Protein AF-N1TUX8-F1 (afdb_monomer)

Nearest PDB structures (foldseek):
  4pu8-assembly1_B  TM=9.467E-01  e=7.559E-02  Shewanella oneidensis MR-1
  1y9q-assembly1_A-2  TM=9.611E-01  e=1.265E-01  Vibrio cholerae
  4pu7-assembly1_B  TM=9.485E-01  e=1.438E-01  Shewanella oneidensis MR-1
  1zz7-assembly1_B-2  TM=9.644E-01  e=3.539E-01  Streptomyces wedmorensis
  3f51-assembly1_A  TM=9.205E-01  e=3.319E-01  Corynebacterium glutamicum

Secondary structure (DSSP,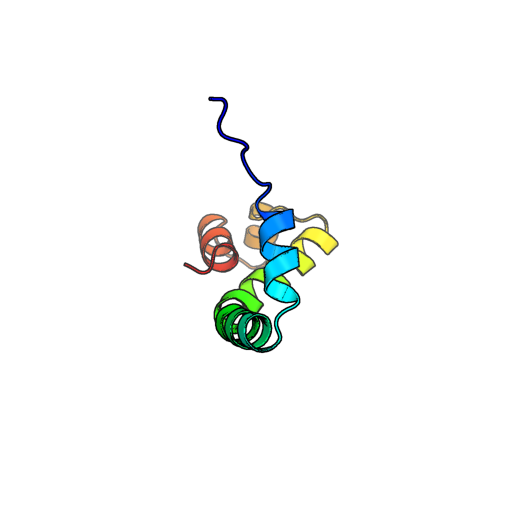 8-state):
----PPPHHHHHHHHTTSHHHHHHHHHHHGGGHHHHHHHHHHHHTT--HHHHHHHHTS-HHHHHHHHHT-

Mean predicted aligned error: 6.93 Å

Foldseek 3Di:
DDPDDDDPVVVVVVQCVDPVSVVVVVVVCVLQPQLVVLVVVCVVVVHDLCRVCVVVVHHSVVNVCSNVSD

Organism: NCBI:txid1049986

Structure (mmCIF, N/CA/C/O backbone):
data_AF-N1TUX8-F1
#
_entry.id   AF-N1TUX8-F1
#
loop_
_atom_site.group_PDB
_atom_site.id
_atom_site.type_symbol
_atom_site.label_atom_id
_atom_site.label_alt_id
_atom_site.label_comp_id
_atom_site.label_asym_id
_atom_site.label_entity_id
_atom_site.label_seq_id
_atom_site.pdbx_PDB_ins_code
_atom_site.Cartn_x
_atom_site.Cartn_y
_atom_site.Cartn_z
_atom_site.occupancy
_atom_site.B_iso_or_equiv
_atom_site.auth_seq_id
_atom_site.auth_comp_id
_atom_site.auth_asym_id
_atom_site.auth_atom_id
_atom_site.pdbx_PDB_model_num
ATOM 1 N N . MET A 1 1 ? 30.214 20.236 -2.068 1.00 47.41 1 MET A N 1
ATOM 2 C CA . MET A 1 1 ? 29.493 19.720 -3.255 1.00 47.41 1 MET A CA 1
ATOM 3 C C . MET A 1 1 ? 28.104 19.280 -2.794 1.00 47.41 1 MET A C 1
ATOM 5 O O . MET A 1 1 ? 28.030 18.392 -1.959 1.00 47.41 1 MET A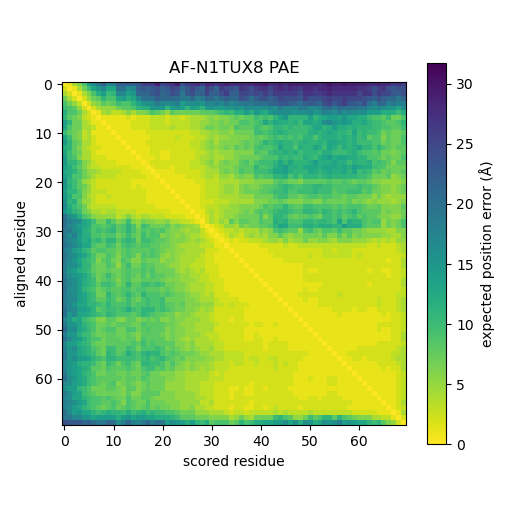 O 1
ATOM 9 N N . LYS A 1 2 ? 27.013 19.953 -3.199 1.00 50.69 2 LYS A N 1
ATOM 10 C CA . LYS A 1 2 ? 25.650 19.544 -2.798 1.00 50.69 2 LYS A CA 1
ATOM 11 C C . LYS A 1 2 ? 25.287 18.264 -3.559 1.00 50.69 2 LYS A C 1
ATOM 13 O O . LYS A 1 2 ? 25.302 18.275 -4.789 1.00 50.69 2 LYS A O 1
ATOM 18 N N . LEU A 1 3 ? 24.999 17.175 -2.849 1.00 58.84 3 LEU A N 1
ATOM 19 C CA . LEU A 1 3 ? 24.475 15.947 -3.451 1.00 58.84 3 LEU A CA 1
ATOM 20 C C . LEU A 1 3 ? 23.150 16.284 -4.151 1.00 58.84 3 LEU A C 1
ATOM 22 O O . LEU A 1 3 ? 22.201 16.723 -3.508 1.00 58.84 3 LEU A O 1
ATOM 26 N N . LYS A 1 4 ? 23.095 16.128 -5.479 1.00 65.00 4 LYS A N 1
ATOM 27 C CA . LYS A 1 4 ? 21.838 16.211 -6.230 1.00 65.00 4 LYS A CA 1
ATOM 28 C C . LYS A 1 4 ? 21.052 14.935 -5.943 1.00 65.00 4 LYS A C 1
ATOM 30 O O . LYS A 1 4 ? 21.359 13.890 -6.513 1.00 65.00 4 LYS A O 1
ATOM 35 N N . THR A 1 5 ? 20.067 15.007 -5.056 1.00 72.12 5 THR A N 1
ATOM 36 C CA . THR A 1 5 ? 19.104 13.923 -4.871 1.00 72.12 5 THR A CA 1
ATOM 37 C C . THR A 1 5 ? 18.299 13.783 -6.162 1.00 72.12 5 THR A C 1
ATOM 39 O O . THR A 1 5 ? 17.675 14.733 -6.635 1.00 72.12 5 THR A O 1
ATOM 42 N N . LYS A 1 6 ? 18.385 12.616 -6.804 1.00 73.81 6 LYS A N 1
ATOM 43 C CA . LYS A 1 6 ? 17.490 12.283 -7.913 1.00 73.81 6 LYS A CA 1
ATOM 44 C C . LYS A 1 6 ? 16.164 11.835 -7.315 1.00 73.81 6 LYS A C 1
ATOM 46 O O . LYS A 1 6 ? 16.159 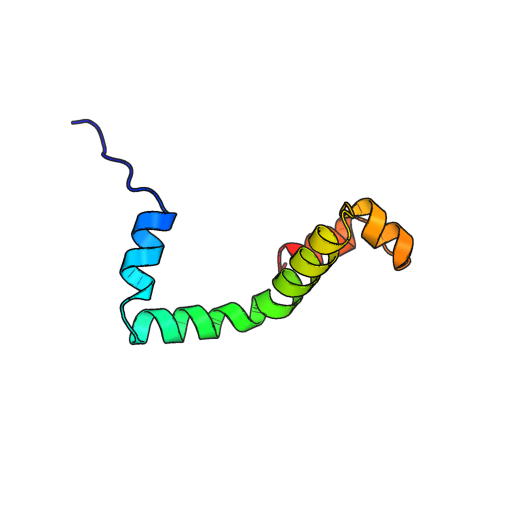11.029 -6.389 1.00 73.81 6 LYS A O 1
ATOM 51 N N . ASP A 1 7 ? 15.069 12.358 -7.850 1.00 89.00 7 ASP A N 1
ATOM 52 C CA . ASP A 1 7 ? 13.731 11.887 -7.513 1.00 89.00 7 ASP A CA 1
ATOM 53 C C . ASP A 1 7 ? 13.592 10.398 -7.875 1.00 89.00 7 ASP A C 1
ATOM 55 O O . ASP A 1 7 ? 13.965 9.978 -8.977 1.00 89.00 7 ASP A O 1
ATOM 59 N N . PHE A 1 8 ? 13.081 9.599 -6.934 1.00 86.31 8 PHE A N 1
ATOM 60 C CA . PHE A 1 8 ? 12.946 8.152 -7.103 1.00 86.31 8 PHE A CA 1
ATOM 61 C C . PHE A 1 8 ? 12.035 7.814 -8.285 1.00 86.31 8 PHE A C 1
ATOM 63 O O . PHE A 1 8 ? 12.388 6.964 -9.102 1.00 86.31 8 PHE A O 1
ATOM 70 N N . ASN A 1 9 ? 10.910 8.522 -8.430 1.00 86.88 9 ASN A N 1
ATOM 71 C CA . ASN A 1 9 ? 9.966 8.265 -9.517 1.00 86.88 9 ASN A CA 1
ATOM 72 C C . ASN A 1 9 ? 10.595 8.585 -10.875 1.00 86.88 9 ASN A C 1
ATOM 74 O O . ASN A 1 9 ? 10.442 7.822 -11.827 1.00 86.88 9 ASN A O 1
ATOM 78 N N . SER A 1 10 ? 11.361 9.674 -10.972 1.00 88.88 10 SER A N 1
ATOM 79 C CA . SER A 1 10 ? 12.104 10.013 -12.185 1.00 88.88 10 SER A CA 1
ATOM 80 C C . SER A 1 10 ? 13.139 8.950 -12.558 1.00 88.88 10 SER A C 1
ATOM 82 O O . SER A 1 10 ? 13.331 8.699 -13.750 1.00 88.88 10 SER A O 1
ATOM 84 N N . LEU A 1 11 ? 13.818 8.347 -11.578 1.00 90.81 11 LEU A N 1
ATOM 85 C CA . LEU A 1 11 ? 14.778 7.272 -11.822 1.00 90.81 11 LEU A CA 1
ATOM 86 C C . LEU A 1 11 ? 14.059 5.996 -12.270 1.00 90.81 11 LEU A C 1
ATOM 88 O O . LEU A 1 11 ? 14.413 5.430 -13.302 1.00 90.81 11 LEU A O 1
ATOM 92 N N . LEU A 1 12 ? 13.015 5.598 -11.542 1.00 90.56 12 LEU A N 1
ATOM 93 C CA . LEU A 1 12 ? 12.215 4.416 -11.846 1.00 90.56 12 LEU A CA 1
ATOM 94 C C . LEU A 1 12 ? 11.607 4.499 -13.251 1.00 90.56 12 LEU A C 1
ATOM 96 O O . LEU A 1 12 ? 11.766 3.578 -14.044 1.00 90.56 12 LEU A O 1
ATOM 100 N N . ASN A 1 13 ? 11.011 5.637 -13.616 1.00 91.38 13 ASN A N 1
ATOM 101 C CA . ASN A 1 13 ? 10.445 5.857 -14.950 1.00 91.38 13 ASN A CA 1
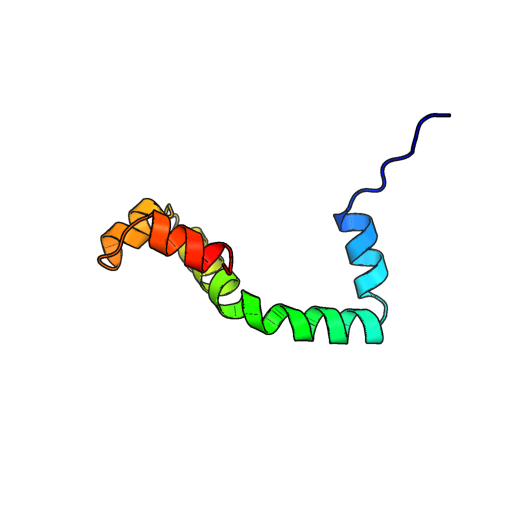ATOM 102 C C . ASN A 1 13 ? 11.487 5.773 -16.073 1.00 91.38 13 ASN A C 1
ATOM 104 O O . ASN A 1 13 ? 11.143 5.444 -17.207 1.00 91.38 13 ASN A O 1
ATOM 108 N N . LYS A 1 14 ? 12.755 6.099 -15.793 1.00 92.81 14 LYS A N 1
ATOM 109 C CA . LYS A 1 14 ? 13.840 5.946 -16.769 1.00 92.81 14 LYS A CA 1
ATOM 110 C C . LYS A 1 14 ? 14.209 4.475 -16.954 1.00 92.81 14 LYS A C 1
ATOM 112 O O . LYS A 1 14 ? 14.427 4.058 -18.087 1.00 92.81 14 LYS A O 1
ATOM 117 N N . GLU A 1 15 ? 14.274 3.714 -15.868 1.00 92.75 15 GLU A N 1
ATOM 118 C CA . GLU A 1 15 ? 14.623 2.291 -15.899 1.00 92.75 15 GLU A CA 1
ATOM 119 C C . GLU A 1 15 ? 13.497 1.436 -16.501 1.00 92.75 15 GLU A C 1
ATOM 121 O O . GLU A 1 15 ? 13.775 0.579 -17.334 1.00 92.75 15 GLU A O 1
ATOM 126 N N . LEU A 1 16 ? 12.227 1.758 -16.223 1.00 92.50 16 LEU A N 1
ATOM 127 C CA . LEU A 1 16 ? 11.047 1.091 -16.803 1.00 92.50 16 LEU A CA 1
ATOM 128 C C . LEU A 1 16 ? 10.930 1.209 -18.336 1.00 92.50 16 LEU A C 1
ATOM 130 O O . LEU A 1 16 ? 10.111 0.518 -18.938 1.00 92.50 16 LEU A O 1
ATOM 134 N N . LYS A 1 17 ? 11.729 2.069 -18.985 1.00 94.56 17 LYS A N 1
ATOM 135 C CA . LYS A 1 17 ? 11.825 2.130 -20.455 1.00 94.56 17 LYS A CA 1
ATOM 136 C C . LYS A 1 17 ? 12.658 0.994 -21.051 1.00 94.56 17 LYS A C 1
ATOM 138 O O . LYS A 1 17 ? 12.569 0.767 -22.252 1.00 94.56 17 LYS A O 1
ATOM 143 N N . LYS A 1 18 ? 13.494 0.326 -20.253 1.00 96.38 18 LYS A N 1
ATOM 144 C CA . LYS A 1 18 ? 14.281 -0.831 -20.692 1.00 96.38 18 LYS A CA 1
ATOM 145 C C . LYS A 1 18 ? 13.400 -2.073 -20.579 1.00 96.38 18 LYS A C 1
ATOM 147 O O . LYS A 1 18 ? 12.914 -2.364 -19.487 1.00 96.38 18 LYS A O 1
ATOM 152 N N . GLU A 1 19 ? 13.194 -2.790 -21.681 1.00 92.94 19 GLU A N 1
ATOM 153 C CA . GLU A 1 19 ? 12.274 -3.938 -21.717 1.00 92.94 19 GLU A CA 1
ATOM 154 C C . GLU A 1 19 ? 12.661 -5.035 -20.721 1.00 92.94 19 GLU A C 1
ATOM 156 O O . GLU A 1 19 ? 11.801 -5.488 -19.969 1.00 92.94 19 GLU A O 1
ATOM 161 N N . ASP A 1 20 ? 13.948 -5.384 -20.634 1.00 93.31 20 ASP A N 1
ATOM 162 C CA . ASP A 1 20 ? 14.434 -6.398 -19.689 1.00 93.31 20 ASP A CA 1
ATOM 163 C C . ASP A 1 20 ? 14.179 -5.996 -18.232 1.00 93.31 20 ASP A C 1
ATOM 165 O O . ASP A 1 20 ? 13.690 -6.791 -17.432 1.00 93.31 20 ASP A O 1
ATOM 169 N N . PHE A 1 21 ? 14.438 -4.729 -17.891 1.00 93.44 21 PHE A N 1
ATOM 170 C CA . PHE A 1 21 ? 14.173 -4.215 -16.547 1.00 93.44 21 PHE A CA 1
ATOM 171 C C . PHE A 1 21 ? 12.680 -4.251 -16.230 1.00 93.44 21 PHE A C 1
ATOM 173 O O . PHE A 1 21 ? 12.285 -4.684 -15.152 1.00 93.44 21 PHE A O 1
ATOM 180 N N . LYS A 1 22 ? 11.843 -3.801 -17.172 1.00 91.88 22 LYS A N 1
ATOM 181 C CA . LYS A 1 22 ? 10.392 -3.796 -17.003 1.00 91.88 22 LYS A CA 1
ATOM 182 C C . LYS A 1 22 ? 9.854 -5.211 -16.809 1.00 91.88 22 LYS A C 1
ATOM 184 O O . LYS A 1 22 ? 9.028 -5.412 -15.931 1.00 91.88 22 LYS A O 1
ATOM 189 N N . LYS A 1 23 ? 10.333 -6.183 -17.586 1.00 91.38 23 LYS A N 1
ATOM 190 C CA . LYS A 1 23 ? 9.903 -7.580 -17.488 1.00 91.38 23 LYS A CA 1
ATOM 191 C C . LYS A 1 23 ? 10.178 -8.166 -16.103 1.00 91.38 23 LYS A C 1
ATOM 193 O O . LYS A 1 23 ? 9.269 -8.731 -15.504 1.00 91.38 23 LYS A O 1
ATOM 198 N N . GLU A 1 24 ? 11.390 -7.995 -15.581 1.00 89.81 24 GLU A N 1
ATOM 199 C CA . GLU A 1 24 ? 11.746 -8.483 -14.241 1.00 89.81 24 GLU A CA 1
ATOM 200 C C . GLU A 1 24 ? 11.012 -7.705 -13.137 1.00 89.81 24 GLU A C 1
ATOM 202 O O . GLU A 1 24 ? 10.534 -8.284 -12.162 1.00 89.81 24 GLU A O 1
ATOM 207 N N . TYR A 1 25 ? 10.837 -6.392 -13.315 1.00 87.88 25 TYR A N 1
ATOM 208 C CA . TYR A 1 25 ? 10.051 -5.558 -12.405 1.00 87.88 25 TYR A CA 1
ATOM 209 C C . TYR A 1 25 ? 8.577 -5.992 -12.341 1.00 87.88 25 TYR A C 1
ATOM 211 O O . TYR A 1 25 ? 8.001 -6.103 -11.256 1.00 87.88 25 TYR A O 1
ATOM 219 N N . ASP A 1 26 ? 7.968 -6.271 -13.493 1.00 85.12 26 ASP A N 1
ATOM 220 C CA . ASP A 1 26 ? 6.591 -6.748 -13.595 1.00 85.12 26 ASP A CA 1
ATOM 221 C C . ASP A 1 26 ? 6.465 -8.181 -13.048 1.00 85.12 26 ASP A C 1
ATOM 223 O O . ASP A 1 26 ? 5.484 -8.483 -12.367 1.00 85.12 26 ASP A O 1
ATOM 227 N N . ALA A 1 27 ? 7.470 -9.044 -13.244 1.00 85.81 27 ALA A N 1
ATOM 228 C CA . ALA A 1 27 ? 7.502 -10.394 -12.674 1.00 85.81 27 ALA A CA 1
ATOM 229 C C . ALA A 1 27 ? 7.499 -10.379 -11.133 1.00 85.81 27 ALA A C 1
ATOM 231 O O . ALA A 1 27 ? 6.726 -11.114 -10.515 1.00 85.81 27 ALA A O 1
ATOM 232 N N . LEU A 1 28 ? 8.277 -9.480 -10.518 1.00 82.00 28 LEU A N 1
ATOM 233 C CA . LEU A 1 28 ? 8.273 -9.240 -9.067 1.00 82.00 28 LEU A CA 1
ATOM 234 C C . LEU A 1 28 ? 6.946 -8.640 -8.571 1.00 82.00 28 LEU A C 1
ATOM 236 O O . LEU A 1 28 ? 6.584 -8.759 -7.403 1.00 82.00 28 LEU A O 1
ATOM 240 N N . SER A 1 29 ? 6.187 -7.987 -9.453 1.00 75.56 29 SER A N 1
ATOM 241 C CA . SER A 1 29 ? 4.936 -7.322 -9.086 1.00 75.56 29 SER A CA 1
ATOM 242 C C . SER A 1 29 ? 3.785 -8.288 -8.772 1.00 75.56 29 SER A C 1
ATOM 244 O O . SER A 1 29 ? 2.815 -7.880 -8.121 1.00 75.56 29 SER A O 1
ATOM 246 N N . ASN A 1 30 ? 3.899 -9.555 -9.190 1.00 72.38 30 ASN A N 1
ATOM 247 C CA . ASN A 1 30 ? 2.900 -10.598 -8.948 1.00 72.38 30 ASN A CA 1
ATOM 248 C C . ASN A 1 30 ? 2.605 -10.771 -7.452 1.00 72.38 30 ASN A C 1
ATOM 250 O O . ASN A 1 30 ? 1.438 -10.810 -7.062 1.00 72.38 30 ASN A O 1
ATOM 254 N N . GLU A 1 31 ? 3.640 -10.754 -6.609 1.00 72.88 31 GLU A N 1
ATOM 255 C CA . GLU A 1 31 ? 3.524 -10.902 -5.149 1.00 72.88 31 GLU A CA 1
ATOM 256 C C . GLU A 1 31 ? 2.688 -9.780 -4.509 1.00 72.88 31 GLU A C 1
ATOM 258 O O . GLU A 1 31 ? 1.969 -9.993 -3.535 1.00 72.88 31 GLU A O 1
ATOM 263 N N . PHE A 1 32 ? 2.684 -8.594 -5.121 1.00 80.94 32 PHE A N 1
ATOM 264 C CA . PHE A 1 32 ? 1.946 -7.422 -4.642 1.00 80.94 32 PHE A CA 1
ATOM 265 C C . PHE A 1 32 ? 0.637 -7.172 -5.394 1.00 80.94 32 PHE A C 1
ATOM 267 O O . PHE A 1 32 ? -0.051 -6.186 -5.117 1.00 80.94 32 PHE A O 1
ATOM 274 N N . THR A 1 33 ? 0.271 -8.021 -6.357 1.00 84.75 33 THR A N 1
ATOM 275 C CA . THR A 1 33 ? -0.915 -7.794 -7.199 1.00 84.75 33 THR A CA 1
ATOM 276 C C . THR A 1 33 ? -2.195 -7.785 -6.365 1.00 84.75 33 THR A C 1
ATOM 278 O O . THR A 1 33 ? -3.019 -6.879 -6.510 1.00 84.75 33 THR A O 1
ATOM 281 N N . LEU A 1 34 ? -2.324 -8.719 -5.417 1.00 86.00 34 LEU A N 1
ATOM 282 C CA . LEU A 1 34 ? -3.469 -8.771 -4.508 1.00 86.00 34 LEU A CA 1
ATOM 283 C C . LEU A 1 34 ? -3.546 -7.520 -3.618 1.00 86.00 34 LEU A C 1
ATOM 285 O O . LEU A 1 34 ? -4.596 -6.881 -3.537 1.00 86.00 34 LEU A O 1
ATOM 289 N N . ALA A 1 35 ? -2.424 -7.134 -3.006 1.00 91.69 35 ALA A N 1
ATOM 290 C CA . ALA A 1 35 ? -2.330 -5.947 -2.159 1.00 91.69 35 ALA A CA 1
ATOM 291 C C . ALA A 1 35 ? -2.734 -4.672 -2.921 1.00 91.69 35 ALA A C 1
ATOM 293 O O . ALA A 1 35 ? -3.549 -3.879 -2.442 1.00 91.69 35 ALA A O 1
ATOM 294 N N . LYS A 1 36 ? -2.229 -4.502 -4.152 1.00 90.81 36 LYS A N 1
ATOM 295 C CA . LYS A 1 36 ? -2.545 -3.360 -5.024 1.00 90.81 36 LYS A CA 1
ATOM 296 C C . LYS A 1 36 ? -4.033 -3.279 -5.352 1.00 90.81 36 LYS A C 1
ATOM 298 O O . LYS A 1 36 ? -4.612 -2.195 -5.249 1.00 90.81 36 LYS A O 1
ATOM 303 N N . GLU A 1 37 ? -4.661 -4.391 -5.730 1.00 92.25 37 GLU A N 1
ATOM 304 C CA . GLU A 1 37 ? -6.088 -4.400 -6.068 1.00 92.25 37 GLU A CA 1
ATOM 305 C C . GLU A 1 37 ? -6.973 -4.139 -4.841 1.00 92.25 37 GLU A C 1
ATOM 307 O O . GLU A 1 37 ? -7.924 -3.358 -4.932 1.00 92.25 37 GLU A O 1
ATOM 312 N N . ILE A 1 38 ? -6.621 -4.673 -3.666 1.00 93.69 38 ILE A N 1
ATOM 313 C CA . ILE A 1 38 ? -7.331 -4.372 -2.413 1.00 93.69 38 ILE A CA 1
ATOM 314 C C . ILE A 1 38 ? -7.249 -2.875 -2.091 1.00 93.69 38 ILE A C 1
ATOM 316 O O . ILE A 1 38 ? -8.290 -2.235 -1.911 1.00 93.69 38 ILE A O 1
ATOM 320 N N . ILE A 1 39 ? -6.045 -2.286 -2.104 1.00 95.31 39 ILE A N 1
ATOM 321 C CA . ILE A 1 39 ? -5.843 -0.848 -1.850 1.00 95.31 39 ILE A CA 1
ATOM 322 C C . ILE A 1 39 ? -6.658 -0.007 -2.837 1.00 95.31 39 ILE A C 1
ATOM 324 O O . ILE A 1 39 ? -7.324 0.959 -2.449 1.00 95.31 39 ILE A O 1
ATOM 328 N N . LYS A 1 40 ? -6.609 -0.358 -4.124 1.00 95.62 40 LYS A N 1
ATOM 329 C CA . LYS A 1 40 ? -7.305 0.351 -5.202 1.00 95.62 40 LYS A CA 1
ATOM 330 C C . LYS A 1 40 ? -8.818 0.318 -5.009 1.00 95.62 40 LYS A C 1
ATOM 332 O O . LYS A 1 40 ? -9.456 1.369 -5.056 1.00 95.62 40 LYS A O 1
ATOM 337 N N . LEU A 1 41 ? -9.398 -0.855 -4.754 1.00 96.75 41 LEU A N 1
ATOM 338 C CA . LEU A 1 41 ? -10.836 -1.004 -4.523 1.00 96.75 41 LEU A CA 1
ATOM 339 C C . LEU A 1 41 ? -11.285 -0.302 -3.239 1.00 96.75 41 LEU A C 1
ATOM 341 O O . LEU A 1 41 ? -12.323 0.362 -3.238 1.00 96.75 41 LEU A O 1
ATOM 345 N N . ARG A 1 42 ? -10.492 -0.398 -2.167 1.00 97.69 42 ARG A N 1
ATOM 346 C CA . ARG A 1 42 ? -10.754 0.285 -0.897 1.00 97.69 42 ARG A CA 1
ATOM 347 C C . ARG A 1 42 ? -10.798 1.803 -1.083 1.00 97.69 42 ARG A C 1
ATOM 349 O O . ARG A 1 42 ? -11.776 2.436 -0.686 1.00 97.69 42 ARG A O 1
ATOM 356 N N . LYS A 1 43 ? -9.791 2.375 -1.757 1.00 97.19 43 LYS A N 1
ATOM 357 C CA . LYS A 1 43 ? -9.736 3.810 -2.089 1.00 97.19 43 LYS A CA 1
ATOM 358 C C . LYS A 1 43 ? -10.877 4.235 -3.010 1.00 97.19 43 LYS A C 1
ATOM 360 O O . LYS A 1 43 ? -11.493 5.260 -2.755 1.00 97.19 43 LYS A O 1
ATOM 365 N N . LYS A 1 44 ? -11.223 3.433 -4.025 1.00 98.00 44 LYS A N 1
ATOM 366 C CA . LYS A 1 44 ? -12.364 3.706 -4.922 1.00 98.00 44 LYS A CA 1
ATOM 367 C C . LYS A 1 44 ? -13.696 3.793 -4.167 1.00 98.00 44 LYS A C 1
ATOM 369 O O . LYS A 1 44 ? -14.599 4.497 -4.604 1.00 98.00 44 LYS A O 1
ATOM 374 N N . ARG A 1 45 ? -13.820 3.079 -3.046 1.00 97.38 45 ARG A N 1
ATOM 375 C CA . ARG A 1 45 ? -14.992 3.122 -2.161 1.00 97.38 45 ARG A CA 1
ATOM 376 C C . ARG A 1 45 ? -14.861 4.117 -1.003 1.00 97.38 45 ARG A C 1
ATOM 378 O O . ARG A 1 45 ? -15.721 4.105 -0.131 1.00 97.38 45 ARG A O 1
ATOM 385 N N . ASN A 1 46 ? -13.819 4.953 -0.981 1.00 97.88 46 ASN A N 1
ATOM 386 C CA . ASN A 1 46 ? -13.527 5.899 0.102 1.00 97.88 46 ASN A CA 1
ATOM 387 C C . ASN A 1 46 ? -13.473 5.249 1.497 1.00 97.88 46 ASN A C 1
ATOM 389 O O . ASN A 1 46 ? -13.878 5.853 2.483 1.00 97.88 46 ASN A O 1
ATOM 393 N N . LEU A 1 47 ? -12.979 4.012 1.580 1.00 98.06 47 LEU A N 1
ATOM 394 C CA . LEU A 1 47 ? -12.853 3.282 2.840 1.00 98.06 47 LEU A CA 1
ATOM 395 C C . LEU A 1 47 ? -11.453 3.470 3.437 1.00 98.06 47 LEU A C 1
ATOM 397 O O . LEU A 1 47 ? -10.435 3.390 2.738 1.00 98.06 47 LEU A O 1
ATOM 401 N N . THR A 1 48 ? -11.370 3.648 4.748 1.00 98.25 48 THR A N 1
ATOM 402 C CA . THR A 1 48 ? -10.126 3.463 5.502 1.00 98.25 48 THR A CA 1
ATOM 403 C C . THR A 1 48 ? -9.820 1.969 5.669 1.00 98.25 48 THR A C 1
ATOM 405 O O . THR A 1 48 ? -10.667 1.109 5.416 1.00 98.25 48 THR A O 1
ATOM 408 N N . GLN A 1 49 ? -8.595 1.621 6.084 1.00 98.12 49 GLN A N 1
ATOM 409 C CA . GLN A 1 49 ? -8.263 0.226 6.423 1.00 98.12 49 GLN A CA 1
ATOM 410 C C . GLN A 1 49 ? -9.160 -0.312 7.545 1.00 98.12 49 GLN A C 1
ATOM 412 O O . GLN A 1 49 ? -9.514 -1.488 7.530 1.00 98.12 49 GLN A O 1
ATOM 417 N N . LYS A 1 50 ? -9.548 0.557 8.488 1.00 98.25 50 LYS A N 1
ATOM 418 C CA . LYS A 1 50 ? -10.465 0.229 9.579 1.00 98.25 50 LYS A CA 1
ATOM 419 C C . LYS A 1 50 ? -11.866 -0.072 9.043 1.00 98.25 50 LYS A 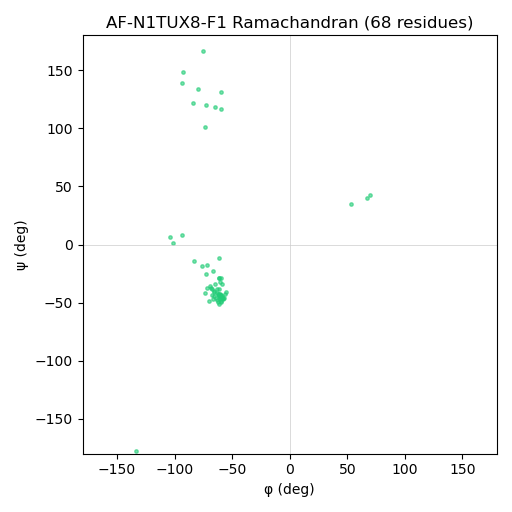C 1
ATOM 421 O O . LYS A 1 50 ? -12.406 -1.123 9.360 1.00 98.25 50 LYS A O 1
ATOM 426 N N . ASP A 1 51 ? -12.391 0.769 8.152 1.00 98.44 51 ASP A N 1
ATOM 427 C CA . ASP A 1 51 ? -13.731 0.565 7.579 1.00 98.44 51 ASP A CA 1
ATOM 428 C C . ASP A 1 51 ? -13.809 -0.730 6.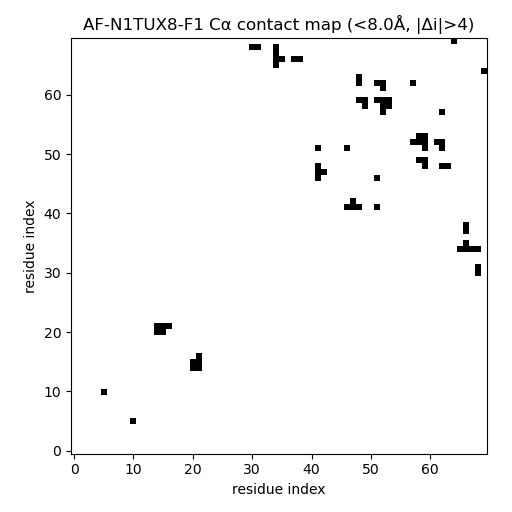760 1.00 98.44 51 ASP A C 1
ATOM 430 O O . ASP A 1 51 ? -14.819 -1.434 6.778 1.00 98.44 51 ASP A O 1
ATOM 434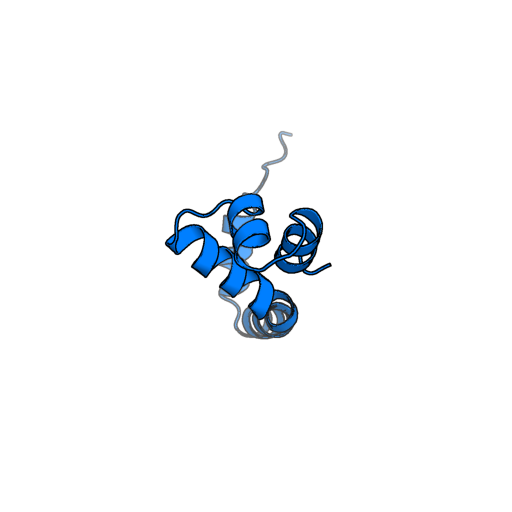 N N . LEU A 1 52 ? -12.740 -1.062 6.024 1.00 98.06 52 LEU A N 1
ATOM 435 C CA . LEU A 1 52 ? -12.662 -2.335 5.310 1.00 98.06 52 LEU A CA 1
ATOM 436 C C . LEU A 1 52 ? -12.620 -3.514 6.288 1.00 98.06 52 LEU A C 1
ATOM 438 O O . LEU A 1 52 ? -13.3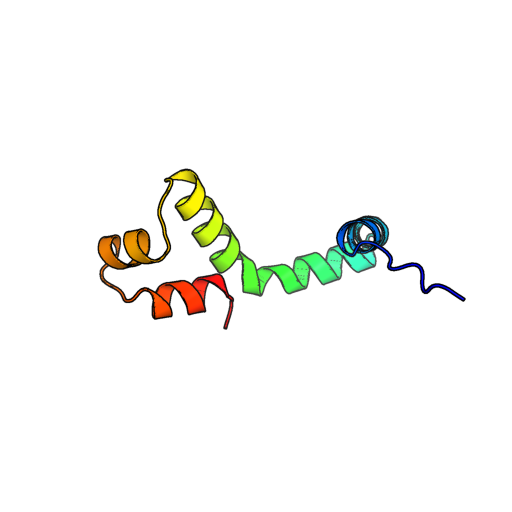26 -4.496 6.069 1.00 98.06 52 LEU A O 1
ATOM 442 N N . ALA A 1 53 ? -11.823 -3.410 7.354 1.00 98.25 53 ALA A N 1
ATOM 443 C CA . ALA A 1 53 ? -11.703 -4.449 8.369 1.00 98.25 53 ALA A CA 1
ATOM 444 C C . ALA A 1 53 ? -13.053 -4.753 9.038 1.00 98.25 53 ALA A C 1
ATOM 446 O O . ALA A 1 53 ? -13.448 -5.915 9.118 1.00 98.25 53 ALA A O 1
ATOM 447 N N . GLU A 1 54 ? -13.792 -3.710 9.424 1.00 98.38 54 GLU A N 1
ATOM 448 C CA . GLU A 1 54 ? -15.138 -3.825 9.995 1.00 98.38 54 GLU A CA 1
ATOM 449 C C . GLU A 1 54 ? -16.117 -4.486 9.015 1.00 98.38 54 GLU A C 1
ATOM 451 O O . GLU A 1 54 ? -16.863 -5.385 9.398 1.00 98.38 54 GLU A O 1
ATOM 456 N N . LYS A 1 55 ? -16.080 -4.107 7.729 1.00 97.44 55 LYS A N 1
ATOM 457 C CA . LYS A 1 55 ? -16.971 -4.674 6.702 1.00 97.44 55 LYS A CA 1
ATOM 458 C C . LYS A 1 55 ? -16.752 -6.159 6.432 1.00 97.44 55 LYS A C 1
ATOM 460 O O . LYS A 1 55 ? -17.715 -6.835 6.082 1.00 97.44 55 LYS A O 1
ATOM 465 N N . ILE A 1 56 ? -15.515 -6.647 6.522 1.00 95.94 56 ILE A N 1
ATOM 466 C CA . ILE A 1 56 ? -15.183 -8.045 6.194 1.00 95.94 56 ILE A CA 1
ATOM 467 C C . ILE A 1 56 ? -14.949 -8.918 7.433 1.00 95.94 56 ILE A C 1
ATOM 469 O O . ILE A 1 56 ? -14.556 -10.072 7.294 1.00 95.94 56 ILE A O 1
ATOM 473 N N . GLY A 1 57 ? -15.187 -8.381 8.634 1.00 97.44 57 GLY A N 1
ATOM 474 C CA . GLY A 1 57 ? -15.085 -9.133 9.885 1.00 97.44 57 GLY A CA 1
ATOM 475 C C . GLY A 1 57 ? -13.651 -9.508 10.260 1.00 97.44 57 GLY A C 1
ATOM 476 O O . GLY A 1 57 ? -13.395 -10.633 10.680 1.00 97.44 57 GLY A O 1
ATOM 477 N N . THR A 1 58 ? -12.700 -8.586 10.098 1.00 97.31 58 THR A N 1
ATOM 478 C CA . THR A 1 58 ? -11.295 -8.789 10.488 1.00 97.31 58 THR A CA 1
ATOM 479 C C . THR A 1 58 ? -10.742 -7.584 11.252 1.00 97.31 58 THR A C 1
ATOM 481 O O . THR A 1 58 ? -11.452 -6.619 11.526 1.00 97.31 58 THR A O 1
ATOM 484 N N . SER A 1 59 ? -9.464 -7.627 11.628 1.00 98.06 59 SER A N 1
ATOM 485 C CA . SER A 1 59 ? -8.791 -6.523 12.317 1.00 98.06 59 SER A CA 1
ATOM 486 C C . SER A 1 59 ? -8.079 -5.585 11.336 1.00 98.06 59 SER A C 1
ATOM 488 O O . SER A 1 59 ? -7.560 -6.010 10.302 1.00 98.06 59 SER A O 1
ATOM 490 N N . GLN A 1 60 ? -7.998 -4.293 11.667 1.00 97.69 60 GLN A N 1
ATOM 491 C CA . GLN A 1 60 ? -7.238 -3.323 10.869 1.00 97.69 60 GLN A CA 1
ATOM 492 C C . GLN A 1 60 ? -5.760 -3.742 10.678 1.00 97.69 60 GLN A C 1
ATOM 494 O O . GLN A 1 60 ? -5.281 -3.639 9.549 1.00 97.69 60 GLN A O 1
ATOM 499 N N . PRO A 1 61 ? -5.037 -4.284 11.686 1.00 97.88 61 PRO A N 1
ATOM 500 C CA . PRO A 1 61 ? -3.690 -4.819 11.471 1.00 97.88 61 PRO A CA 1
ATOM 501 C C . PRO A 1 61 ? -3.631 -5.975 10.465 1.00 97.88 61 PRO A C 1
ATOM 503 O O . PRO A 1 61 ? -2.639 -6.100 9.753 1.00 97.88 61 PRO A O 1
ATOM 506 N N . ALA A 1 62 ? -4.672 -6.813 10.376 1.00 95.88 62 ALA A N 1
ATOM 507 C CA . ALA A 1 62 ? -4.734 -7.864 9.360 1.00 95.88 62 ALA A CA 1
ATOM 508 C C . ALA A 1 62 ? -4.866 -7.274 7.948 1.00 95.88 62 ALA A C 1
ATOM 510 O O . ALA A 1 62 ? -4.130 -7.688 7.056 1.00 95.88 62 ALA A O 1
ATOM 511 N N . ILE A 1 63 ? -5.716 -6.255 7.760 1.00 96.44 63 ILE A N 1
ATOM 512 C CA . ILE A 1 63 ? -5.786 -5.501 6.495 1.00 96.44 63 ILE A CA 1
ATOM 513 C C . ILE A 1 63 ? -4.442 -4.845 6.174 1.00 96.44 63 ILE A C 1
ATOM 515 O O . ILE A 1 63 ? -3.984 -4.919 5.039 1.00 96.44 63 ILE A O 1
ATOM 519 N N . ALA A 1 64 ? -3.788 -4.234 7.164 1.00 95.31 64 ALA A N 1
ATOM 520 C CA . ALA A 1 64 ? -2.504 -3.574 6.964 1.00 95.31 64 ALA A CA 1
ATOM 521 C C . ALA A 1 64 ? -1.421 -4.546 6.469 1.00 95.31 64 ALA A C 1
ATOM 523 O O . ALA A 1 64 ? -0.723 -4.201 5.523 1.00 95.31 64 ALA A O 1
ATOM 524 N N . ARG A 1 65 ? -1.329 -5.760 7.040 1.00 93.38 65 ARG A N 1
ATOM 525 C CA . ARG A 1 65 ? -0.390 -6.802 6.576 1.00 93.38 65 ARG A CA 1
ATOM 526 C C . ARG A 1 65 ? -0.646 -7.206 5.126 1.00 93.38 65 ARG A C 1
ATOM 528 O O . ARG A 1 65 ? 0.284 -7.226 4.322 1.00 93.38 65 ARG A O 1
ATOM 535 N N . ILE A 1 66 ? -1.916 -7.434 4.784 1.00 91.19 66 ILE A N 1
ATOM 536 C CA . ILE A 1 66 ? -2.333 -7.765 3.416 1.00 91.19 66 ILE A CA 1
ATOM 537 C C . ILE A 1 66 ? -1.953 -6.639 2.444 1.00 91.19 66 ILE A C 1
ATOM 539 O O . ILE A 1 66 ? -1.416 -6.906 1.374 1.00 91.19 66 ILE A O 1
ATOM 543 N N . GLU A 1 67 ? -2.204 -5.378 2.805 1.00 91.75 67 GLU A N 1
ATOM 544 C CA . GLU A 1 67 ? -1.890 -4.224 1.952 1.00 91.75 67 GLU A CA 1
ATOM 545 C C . GLU A 1 67 ? -0.385 -3.919 1.869 1.00 91.75 67 GLU A C 1
ATOM 547 O O . GLU A 1 67 ? 0.059 -3.350 0.873 1.00 91.75 67 GLU A O 1
ATOM 552 N N . SER A 1 68 ? 0.408 -4.293 2.878 1.00 89.12 68 SER A N 1
ATOM 553 C CA . SER A 1 68 ? 1.867 -4.132 2.860 1.00 89.12 68 SER A CA 1
ATOM 554 C C . SER A 1 68 ? 2.610 -5.259 2.138 1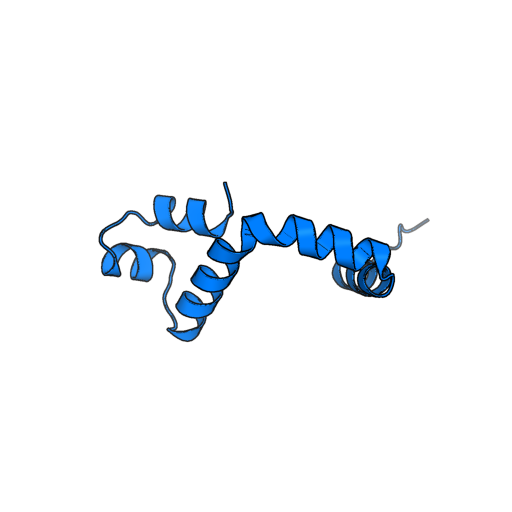.00 89.12 68 SER A C 1
ATOM 556 O O . SER A 1 68 ? 3.788 -5.085 1.845 1.00 89.12 68 SER A O 1
ATOM 558 N N . GLY A 1 69 ? 1.946 -6.386 1.851 1.00 74.75 69 GLY A N 1
ATOM 559 C CA . GLY A 1 69 ? 2.571 -7.567 1.243 1.00 74.75 69 GLY A CA 1
ATOM 560 C C . GLY A 1 69 ? 3.584 -8.256 2.162 1.00 74.75 69 GLY A C 1
ATOM 561 O O . GLY A 1 69 ? 4.655 -8.631 1.699 1.00 74.75 69 GLY A O 1
ATOM 562 N N . ASN A 1 70 ? 3.262 -8.354 3.458 1.00 60.25 70 ASN A N 1
ATOM 563 C CA . ASN A 1 70 ? 4.117 -8.921 4.509 1.00 60.25 70 ASN A CA 1
ATOM 564 C C . ASN A 1 70 ? 3.473 -10.171 5.119 1.00 60.25 70 ASN A C 1
ATOM 566 O O . ASN A 1 70 ? 2.232 -10.137 5.312 1.00 60.25 70 ASN A O 1
#

Solvent-accessible surface area (backbone atoms only — not comparable to full-atom values): 4091 Å² total; per-residue (Å²): 133,84,81,80,81,74,58,66,66,67,52,49,61,59,49,55,70,38,66,70,55,32,52,55,53,54,61,63,40,59,78,40,45,64,21,51,51,51,53,50,54,35,53,76,66,73,42,53,60,55,56,49,13,63,75,72,76,54,49,40,71,58,44,48,32,50,56,68,62,104

InterPro domains:
  IPR001387 Cro/C1-type, helix-turn-helix domain [PF01381] (38-69)
  IPR001387 Cro/C1-type, helix-turn-helix domain [PS50943] (38-70)
  IPR001387 Cro/C1-type, helix-turn-helix domain [cd00093] (35-70)
  IPR010982 Lambda repressor-like, DNA-binding domain superfamily [G3DSA:1.10.260.40] (24-70)
  IPR010982 Lambda repressor-like, DNA-binding domain superfamily [SSF47413] (24-70)

Sequence (70 aa):
MKLKTKDFNSLLNKELKKEDFKKEYDALSNEFTLAKEIIKLRKKRNLTQKDLAEKIGTSQPAIARIESGN

pLDDT: mean 88.95, std 11.49, range [47.41, 98.44]

Radius of gyration: 16.76 Å; Cα contacts (8 Å, |Δi|>4): 37; chains: 1; bounding box: 46×31×34 Å